Prote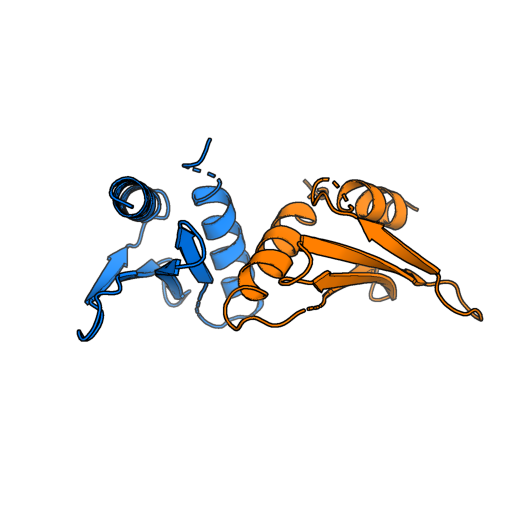in 2FFG (pdb70)

Radius of gyration: 17.25 Å; Cα contacts (8 Å, |Δi|>4): 243; chains: 2; bounding box: 38×33×49 Å

Foldseek 3Di:
DVLCLLVVVVVQLVVCVVVVHKWDFDDDPPHTQWMWMADVVAGKIKIWGDDPPDDTDIDIDNDSNVSVVVVVSNVVD/DVLVLLVVVVVQQVVCVVPVHKWDFDDDPPDTAWMWMAHNVVQKIWIWGDDPPDDTDIDIDNDSNVSVVVVVSHVD

Solvent-accessible surface area: 10012 Å² total

Secondary structure (DSSP, 8-state):
----HHHHHHHHHHHHHHHT---EEEEETTEEEEEEEEETTTTEEEEEEEETTEEEEEEEES----HHHHHHHHH--/----HHHHHHHHHHHHTTTT---EEEEETTEEEEEEEEETTTTEEEEEE--TTSPPEEEEES----HHHHHHHHH-

InterPro domains:
  IPR014904 YkuJ-like [PF08796] (7-78)
  IPR014904 YkuJ-like [PIRSF037356] (1-79)
  IPR038073 YkuJ-like superfamily [G3DSA:3.30.720.20] (1-79)
  IPR038073 YkuJ-like superfamily [SSF143567] (2-79)

Nearest PDB structures (foldseek):
  2ffg-assembly1_B  TM=9.932E-01  e=6.234E-12  Bacillus subtilis
  5u38-assembly1_A-2  TM=5.404E-01  e=9.370E-01  Platypodium elegans
  2x1c-assembly4_D  TM=4.971E-01  e=3.134E+00  Penicillium chrysogenum
  2x1e-assembly3_C  TM=4.780E-01  e=2.941E+00  Penicillium chrysogenum
  6nl2-assembly1_B  TM=3.095E-01  e=2.140E+00  Streptomyces coelicolor

CATH classification: 3.30.720.20

Structure (mmCIF, N/CA/C/O backbone):
data_2FFG
#
_entry.id   2FFG
#
_cell.length_a   85.915
_cell.length_b   85.915
_cell.length_c   51.377
_cell.angle_alpha   90.00
_cell.angle_beta   90.00
_cell.angle_gamma   90.00
#
_symmetry.space_group_name_H-M   'P 41 21 2'
#
loop_
_entity.id
_entity.type
_entity.pdbx_description
1 polymer ykuJ
2 water water
#
loop_
_atom_site.group_PDB
_atom_site.id
_atom_site.type_symbol
_atom_site.label_atom_id
_atom_site.label_alt_id
_atom_site.label_comp_id
_atom_site.label_asym_id
_atom_site.label_entity_id
_atom_site.label_seq_id
_atom_site.pdbx_PDB_ins_code
_atom_site.Cartn_x
_atom_site.Cartn_y
_atom_site.Cartn_z
_atom_site.occupancy
_atom_site.B_iso_or_equiv
_atom_site.auth_seq_id
_atom_site.auth_comp_id
_atom_site.auth_asym_id
_atom_site.auth_atom_id
_atom_site.pdbx_PDB_model_num
ATOM 1 N N . SER A 1 2 ? 23.685 57.351 14.368 1.00 47.52 2 SER A N 1
ATOM 2 C CA . SER A 1 2 ? 23.015 57.716 15.653 1.00 45.32 2 SER A CA 1
ATOM 3 C C . SER A 1 2 ? 24.027 58.322 16.616 1.00 44.31 2 SER A C 1
ATOM 4 O O . SER A 1 2 ? 25.238 58.177 16.436 1.00 43.33 2 SER A O 1
ATOM 7 N N . GLN A 1 3 ? 23.521 58.994 17.644 1.00 35.89 3 GLN A N 1
ATOM 8 C CA . GLN A 1 3 ? 24.372 59.634 18.630 1.00 33.70 3 GLN A CA 1
ATOM 9 C C . GLN A 1 3 ? 25.317 58.642 19.296 1.00 32.14 3 GLN A C 1
ATOM 10 O O . GLN A 1 3 ? 26.505 58.925 19.474 1.00 32.05 3 GLN A O 1
ATOM 16 N N . LEU A 1 4 ? 24.790 57.475 19.650 1.00 26.60 4 LEU A N 1
ATOM 17 C CA . LEU A 1 4 ? 25.590 56.443 20.300 1.00 25.92 4 LEU A CA 1
ATOM 18 C C . LEU A 1 4 ? 26.765 56.020 19.401 1.00 25.02 4 LEU A C 1
ATOM 19 O O . LEU A 1 4 ? 27.905 55.932 19.859 1.00 21.17 4 LEU A O 1
ATOM 32 N N . GLY A 1 6 ? 28.225 57.708 17.141 1.00 30.74 6 GLY A N 1
ATOM 33 C CA . GLY A 1 6 ? 29.184 58.796 17.1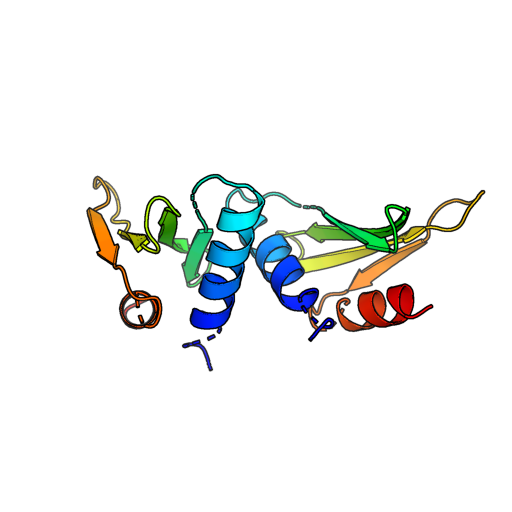54 1.00 30.13 6 GLY A CA 1
ATOM 34 C C . GLY A 1 6 ? 30.061 58.889 18.385 1.00 27.83 6 GLY A C 1
ATOM 35 O O . GLY A 1 6 ? 31.197 59.352 18.294 1.00 28.36 6 GLY A O 1
ATOM 36 N N . ILE A 1 7 ? 29.542 58.462 19.532 1.00 25.51 7 ILE A N 1
ATOM 37 C CA . ILE A 1 7 ? 30.302 58.500 20.785 1.00 23.32 7 ILE A CA 1
ATOM 38 C C . ILE A 1 7 ? 31.344 57.386 20.836 1.00 22.80 7 ILE A C 1
ATOM 39 O O . ILE A 1 7 ? 32.444 57.563 21.355 1.00 22.74 7 ILE A O 1
ATOM 44 N N . ILE A 1 8 ? 30.967 56.228 20.318 1.00 20.16 8 ILE A N 1
ATOM 45 C CA . ILE A 1 8 ? 31.846 55.077 20.305 1.00 22.50 8 ILE A CA 1
ATOM 46 C C . ILE A 1 8 ? 33.003 55.317 19.350 1.00 22.78 8 ILE A C 1
ATOM 47 O O . ILE A 1 8 ? 34.144 54.994 19.653 1.00 23.63 8 ILE A O 1
ATOM 52 N N . THR A 1 9 ? 32.700 55.888 18.193 1.00 27.81 9 THR A N 1
ATOM 53 C CA . THR A 1 9 ? 33.733 56.171 17.215 1.00 31.20 9 THR A CA 1
ATOM 54 C C . THR A 1 9 ? 34.776 57.077 17.859 1.00 30.10 9 THR A C 1
ATOM 55 O O . THR A 1 9 ? 35.975 56.781 17.847 1.00 31.04 9 THR A O 1
ATOM 59 N N . ARG A 1 10 ? 34.304 58.168 18.448 1.00 23.95 10 ARG A N 1
ATOM 60 C CA . ARG A 1 10 ? 35.189 59.122 19.090 1.00 22.96 10 ARG A CA 1
ATOM 61 C C . ARG A 1 10 ? 36.057 58.496 20.184 1.00 21.39 10 ARG A C 1
ATOM 62 O O . ARG A 1 10 ? 37.211 58.888 20.376 1.00 19.62 10 ARG A O 1
ATOM 70 N N . LEU A 1 11 ? 35.504 57.526 20.905 1.00 21.01 11 LEU A N 1
ATOM 71 C CA . LEU A 1 11 ? 36.254 56.877 21.964 1.00 22.93 11 LEU A CA 1
ATOM 72 C C . LEU A 1 11 ? 37.267 55.899 21.392 1.00 23.49 11 LEU A C 1
ATOM 73 O O . LEU A 1 11 ? 38.291 55.635 22.007 1.00 24.96 11 LEU A O 1
ATOM 78 N N . GLN A 1 12 ? 36.984 55.369 20.209 1.00 34.23 12 GLN A N 1
ATOM 79 C CA . GLN A 1 12 ? 37.898 54.431 19.576 1.00 37.53 1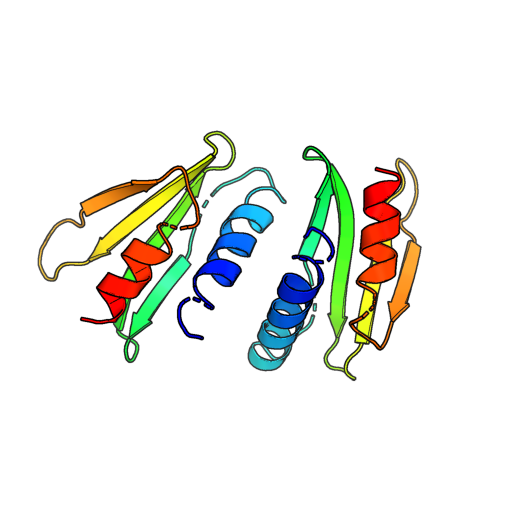2 GLN A CA 1
ATOM 80 C C . GLN A 1 12 ? 39.110 55.178 19.063 1.00 38.54 12 GLN A C 1
ATOM 81 O O . GLN A 1 12 ? 40.245 54.720 19.227 1.00 39.82 12 GLN A O 1
ATOM 87 N N . SER A 1 13 ? 38.873 56.335 18.447 1.00 35.38 13 SER A N 1
ATOM 88 C CA . SER A 1 13 ? 39.975 57.137 17.936 1.00 37.08 13 SER A CA 1
ATOM 89 C C . SER A 1 13 ? 40.723 57.770 19.102 1.00 36.43 13 SER A C 1
ATOM 90 O O . SER A 1 13 ? 41.905 58.084 18.988 1.00 37.77 13 SER A O 1
ATOM 93 N N . LEU A 1 14 ? 40.032 57.934 20.227 1.00 32.17 14 LEU A N 1
ATOM 94 C CA . LEU A 1 14 ? 40.633 58.514 21.424 1.00 33.85 14 LEU A CA 1
ATOM 95 C C . LEU A 1 14 ? 41.687 57.558 21.986 1.00 35.21 14 LEU A C 1
ATOM 96 O O . LEU A 1 14 ? 42.776 57.985 22.363 1.00 35.20 14 LEU A O 1
ATOM 101 N N . GLN A 1 15 ? 41.375 56.267 22.040 1.00 39.91 15 GLN A N 1
ATOM 102 C CA . GLN A 1 15 ? 42.343 55.303 22.557 1.00 43.40 15 GLN A CA 1
ATOM 103 C C . GLN A 1 15 ? 43.430 55.069 21.516 1.00 43.82 15 GLN A C 1
ATOM 104 O O . GLN A 1 15 ? 44.611 54.968 21.839 1.00 42.83 15 GLN A O 1
ATOM 110 N N . GLU A 1 16 ? 43.012 54.989 20.263 1.00 43.05 16 GLU A N 1
ATOM 111 C CA . GLU A 1 16 ? 43.929 54.783 19.160 1.00 44.78 16 GLU A CA 1
ATOM 112 C C . GLU A 1 16 ? 45.014 55.855 19.205 1.00 44.28 16 GLU A C 1
ATOM 113 O O . GLU A 1 16 ? 46.202 55.572 19.041 1.00 45.16 16 GLU A O 1
ATOM 119 N N . THR A 1 17 ? 44.602 57.091 19.448 1.00 43.18 17 THR A N 1
ATOM 120 C CA . THR A 1 17 ? 45.542 58.198 19.506 1.00 42.26 17 THR A CA 1
ATOM 121 C C . THR A 1 17 ? 46.401 58.156 20.764 1.00 41.50 17 THR A C 1
ATOM 122 O O . THR A 1 17 ? 47.546 58.605 20.759 1.00 42.66 17 THR A O 1
ATOM 126 N N . ALA A 1 18 ? 45.856 57.598 21.838 1.00 36.12 18 ALA A N 1
ATOM 127 C CA . ALA A 1 18 ? 46.588 57.504 23.090 1.00 34.88 18 ALA A CA 1
ATOM 128 C C . ALA A 1 18 ? 47.680 56.434 23.061 1.00 35.71 18 ALA A C 1
ATOM 129 O O . ALA A 1 18 ? 48.741 56.603 23.666 1.00 35.16 18 ALA A O 1
ATOM 131 N N . GLU A 1 19 ? 47.422 55.329 22.370 1.00 35.10 19 GLU A N 1
ATOM 132 C CA . GLU A 1 19 ? 48.399 54.252 22.294 1.00 37.85 19 GLU A CA 1
ATOM 133 C C . GLU A 1 19 ? 49.621 54.692 21.491 1.00 38.60 19 GLU A C 1
ATOM 134 O O . GLU A 1 19 ? 50.760 54.418 21.871 1.00 38.36 19 GLU A O 1
ATOM 140 N N . ALA A 1 20 ? 49.370 55.394 20.394 1.00 50.74 20 ALA A N 1
ATOM 141 C CA . ALA A 1 20 ? 50.433 55.891 19.526 1.00 53.10 20 ALA A CA 1
ATOM 142 C C . ALA A 1 20 ? 51.278 56.975 20.200 1.00 54.11 20 ALA A C 1
ATOM 143 O O . ALA A 1 20 ? 52.507 56.954 20.129 1.00 55.78 20 ALA A O 1
ATOM 145 N N . ALA A 1 21 ? 50.618 57.926 20.846 1.00 53.98 21 ALA A N 1
ATOM 146 C CA . ALA A 1 21 ? 51.318 59.006 21.524 1.00 54.82 21 ALA A CA 1
ATOM 147 C C . ALA A 1 21 ? 51.970 58.469 22.791 1.00 54.58 21 ALA A C 1
ATOM 148 O O . ALA A 1 21 ? 52.775 59.149 23.431 1.00 55.42 21 ALA A O 1
ATOM 150 N N . ASN A 1 22 ? 51.619 57.236 23.136 1.00 40.96 22 ASN A N 1
ATOM 151 C CA . ASN A 1 22 ? 52.132 56.592 24.332 1.00 40.64 22 ASN A CA 1
ATOM 152 C C . ASN A 1 22 ? 51.956 57.462 25.565 1.00 39.85 22 ASN A C 1
ATOM 153 O O . ASN A 1 22 ? 52.859 57.575 26.393 1.00 39.14 22 ASN A O 1
ATOM 158 N N . GLU A 1 23 ? 50.781 58.073 25.680 1.00 41.95 23 GLU A N 1
ATOM 159 C CA . GLU A 1 23 ? 50.458 58.919 26.823 1.00 41.64 23 GLU A CA 1
ATOM 160 C C . GLU A 1 23 ? 48.952 59.138 26.929 1.00 39.93 23 GLU A C 1
ATOM 161 O O . GLU A 1 23 ? 48.245 59.162 25.920 1.00 39.15 23 GLU A O 1
ATOM 167 N N . PRO A 1 24 ? 48.443 59.295 28.160 1.00 37.85 24 PRO A N 1
ATOM 168 C CA . PRO A 1 24 ? 47.015 59.513 28.399 1.00 36.98 24 PRO A CA 1
ATOM 169 C C . PRO A 1 24 ? 46.480 60.619 27.507 1.00 36.37 24 PRO A C 1
ATOM 170 O O . PRO A 1 24 ? 47.180 61.590 27.222 1.00 37.26 24 PRO A O 1
ATOM 182 N N . GLN A 1 26 ? 42.607 62.812 26.433 1.00 37.05 26 GLN A N 1
ATOM 183 C CA . GLN A 1 26 ? 41.246 63.078 26.868 1.00 34.76 26 GLN A CA 1
ATOM 184 C C . GLN A 1 26 ? 40.471 63.981 25.917 1.00 32.17 26 GLN A C 1
ATOM 185 O O . GLN A 1 26 ? 41.057 64.679 25.099 1.00 31.92 26 GLN A O 1
ATOM 191 N N . ARG A 1 27 ? 39.145 63.951 26.032 1.00 27.47 27 ARG A N 1
ATOM 192 C CA . ARG A 1 27 ? 38.279 64.808 25.232 1.00 25.36 27 ARG A CA 1
ATOM 193 C C . ARG A 1 27 ? 36.980 65.098 25.989 1.00 24.50 27 ARG A C 1
ATOM 194 O O . ARG A 1 27 ? 36.643 64.423 26.968 1.00 21.42 27 ARG A O 1
ATOM 202 N N . TYR A 1 28 ? 36.270 66.124 25.536 1.00 25.06 28 TYR A N 1
ATOM 203 C CA . TYR A 1 28 ? 35.027 66.539 26.160 1.00 24.85 28 TYR A CA 1
ATOM 204 C C . TYR A 1 28 ? 33.842 66.149 25.310 1.00 24.86 28 TYR A C 1
ATOM 205 O O . TYR A 1 28 ? 33.958 65.903 24.116 1.00 21.72 28 TYR A O 1
ATOM 214 N N . PHE A 1 29 ? 32.692 66.087 25.956 1.00 25.20 29 PHE A N 1
ATOM 215 C CA . PHE A 1 29 ? 31.450 65.814 25.274 1.00 25.54 29 PHE A CA 1
ATOM 216 C C . PHE A 1 29 ? 30.588 66.923 25.807 1.00 27.37 29 PHE A C 1
ATOM 217 O O . PHE A 1 29 ? 30.363 67.019 27.012 1.00 30.03 29 PHE A O 1
ATOM 225 N N . GLU A 1 30 ? 30.145 67.794 24.919 1.00 29.67 30 GLU A N 1
ATOM 226 C CA . GLU A 1 30 ? 29.308 68.890 25.334 1.00 33.49 30 GLU A CA 1
ATOM 227 C C . GLU A 1 30 ? 27.974 68.868 24.621 1.00 34.18 30 GLU A C 1
ATOM 228 O O . GLU A 1 30 ? 27.827 68.269 23.557 1.00 35.23 30 GLU A O 1
ATOM 234 N N . VAL A 1 31 ? 26.998 69.504 25.249 1.00 30.73 31 VAL A N 1
ATOM 235 C CA . VAL A 1 31 ? 25.654 69.610 24.716 1.00 33.26 31 VAL A CA 1
ATOM 236 C C . VAL A 1 31 ? 25.340 71.098 24.734 1.00 35.58 31 VAL A C 1
ATOM 237 O O . VAL A 1 31 ? 25.354 71.725 25.790 1.00 35.95 31 VAL A O 1
ATOM 241 N N . ASN A 1 32 ? 25.095 71.671 23.561 1.00 55.28 32 ASN A N 1
ATOM 242 C CA . ASN A 1 32 ? 24.763 73.092 23.465 1.00 57.88 32 ASN A CA 1
ATOM 243 C C . ASN A 1 32 ? 25.904 73.996 23.949 1.00 55.65 32 ASN A C 1
ATOM 244 O O . ASN A 1 32 ? 25.683 74.945 24.704 1.00 57.19 32 ASN A O 1
ATOM 249 N N . GLY A 1 33 ? 27.122 73.689 23.511 1.00 39.02 33 GLY A N 1
ATOM 250 C CA . GLY A 1 33 ? 28.282 74.478 23.887 1.00 35.09 33 GLY A CA 1
ATOM 251 C C . GLY A 1 33 ? 28.790 74.314 25.310 1.00 32.62 33 GLY A C 1
ATOM 252 O O . GLY A 1 33 ? 29.830 74.861 25.671 1.00 32.31 33 GLY A O 1
ATOM 253 N N . GLU A 1 34 ? 28.068 73.556 26.124 1.00 32.10 34 GLU A N 1
ATOM 254 C CA . GLU A 1 34 ? 28.466 73.352 27.513 1.00 30.02 34 GLU A CA 1
ATOM 255 C C . GLU A 1 34 ? 29.084 71.974 27.782 1.00 27.50 34 GLU A C 1
ATOM 256 O O . GLU A 1 34 ? 28.524 70.944 27.414 1.00 26.18 34 GLU A O 1
ATOM 262 N N . LYS A 1 35 ? 30.237 71.968 28.439 1.00 26.42 35 LYS A N 1
ATOM 263 C CA . LYS A 1 35 ? 30.920 70.725 28.770 1.00 25.95 35 LYS A CA 1
ATOM 264 C C . LYS A 1 35 ? 30.118 69.928 29.794 1.00 24.22 35 LYS A C 1
ATOM 265 O O . LYS A 1 35 ? 29.915 70.379 30.914 1.00 22.24 35 LYS A O 1
ATOM 271 N N . ILE A 1 36 ? 29.668 68.741 29.400 1.00 24.17 36 ILE A N 1
ATOM 272 C CA . ILE A 1 36 ? 28.910 67.880 30.290 1.00 22.84 36 ILE A CA 1
ATOM 273 C C . ILE A 1 36 ? 29.865 66.917 30.977 1.00 22.59 36 ILE A C 1
ATOM 274 O O . ILE A 1 36 ? 29.747 66.672 32.177 1.00 24.05 36 ILE A O 1
ATOM 279 N N . CYS A 1 37 ? 30.808 66.380 30.206 1.00 19.86 37 CYS A N 1
ATOM 280 C CA . CYS A 1 37 ? 31.796 65.445 30.731 1.00 19.95 37 CYS A CA 1
ATOM 281 C C . CYS A 1 37 ? 33.042 65.304 29.837 1.00 21.31 37 CYS A C 1
ATOM 282 O O . CYS A 1 37 ? 33.060 65.723 28.682 1.00 20.32 37 CYS A O 1
ATOM 285 N N . SER A 1 38 ? 34.099 64.731 30.397 1.00 25.33 38 SER A N 1
ATOM 286 C CA . SER A 1 38 ? 35.313 64.493 29.641 1.00 26.31 38 SER A CA 1
ATOM 287 C C . SER A 1 38 ? 35.755 63.059 29.925 1.00 27.63 38 SER A C 1
ATOM 288 O O . SER A 1 38 ? 35.487 62.510 30.998 1.00 26.76 38 SER A O 1
ATOM 291 N N . VAL A 1 39 ? 36.403 62.438 28.951 1.00 24.68 39 VAL A N 1
ATOM 292 C CA . VAL A 1 39 ? 36.871 61.081 29.139 1.00 25.76 39 VAL A CA 1
ATOM 293 C C . VAL A 1 39 ? 38.364 61.020 28.858 1.00 25.04 39 VAL A C 1
ATOM 294 O O . VAL A 1 39 ? 38.852 61.603 27.897 1.00 23.87 39 VAL A O 1
ATOM 298 N N . LYS A 1 40 ? 39.085 60.327 29.724 1.00 24.37 40 LYS A N 1
ATOM 299 C CA . LYS A 1 40 ? 40.520 60.177 29.569 1.00 25.27 40 LYS A CA 1
ATOM 300 C C . LYS A 1 40 ? 40.836 58.690 29.430 1.00 26.35 40 LYS A C 1
ATOM 301 O O . LYS A 1 40 ? 40.316 57.852 30.180 1.00 25.40 40 LYS A O 1
ATOM 307 N N . TYR A 1 41 ? 41.660 58.356 28.448 1.00 27.87 41 TYR A N 1
ATOM 308 C CA . TYR A 1 41 ? 42.035 56.970 28.229 1.00 30.54 41 TYR A CA 1
ATOM 309 C C . TYR A 1 41 ? 43.433 56.691 28.742 1.00 33.19 41 TYR A C 1
ATOM 310 O O . TYR A 1 41 ? 44.391 57.334 28.310 1.00 33.16 41 TYR A O 1
ATOM 319 N N . PHE A 1 42 ? 43.549 55.740 29.666 1.00 28.28 42 PHE A N 1
ATOM 320 C CA . PHE A 1 42 ? 44.851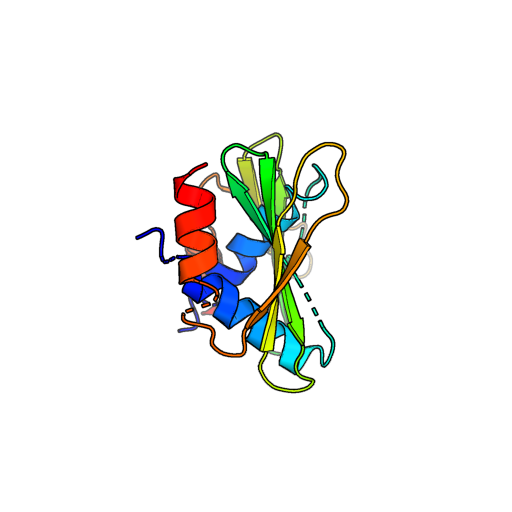 55.365 30.208 1.00 32.31 42 PHE A CA 1
ATOM 321 C C . PHE A 1 42 ? 45.255 54.021 29.622 1.00 34.34 42 PHE A C 1
ATOM 322 O O . PHE A 1 42 ? 44.594 53.019 29.869 1.00 34.31 42 PHE A O 1
ATOM 330 N N . GLU A 1 43 ? 46.330 53.994 28.838 1.00 78.80 43 GLU A N 1
ATOM 331 C CA . GLU A 1 43 ? 46.789 52.735 28.250 1.00 83.43 43 GLU A CA 1
ATOM 332 C C . GLU A 1 43 ? 47.618 51.971 29.269 1.00 85.33 43 GLU A C 1
ATOM 333 O O . GLU A 1 43 ? 48.448 51.134 28.916 1.00 86.63 43 GLU A O 1
ATOM 339 N N . LYS A 1 44 ? 47.377 52.288 30.539 1.00 82.76 44 LYS A N 1
ATOM 340 C CA . LYS A 1 44 ? 48.032 51.648 31.672 1.00 82.08 44 LYS A CA 1
ATOM 341 C C . LYS A 1 44 ? 47.101 50.487 31.990 1.00 81.44 44 LYS A C 1
ATOM 342 O O . LYS A 1 44 ? 46.988 50.011 33.122 1.00 81.25 44 LYS A O 1
ATOM 348 N N . ASN A 1 45 ? 46.438 50.069 30.924 1.00 58.92 45 ASN A N 1
ATOM 349 C CA . ASN A 1 45 ? 45.465 48.994 30.871 1.00 59.10 45 ASN A CA 1
ATOM 350 C C . ASN A 1 45 ? 44.757 49.451 29.605 1.00 57.74 45 ASN A C 1
ATOM 351 O O . ASN A 1 45 ? 45.388 50.024 28.715 1.00 57.49 45 ASN A O 1
ATOM 356 N N . GLN A 1 46 ? 43.457 49.229 29.527 1.00 63.16 46 GLN A N 1
ATOM 357 C CA . GLN A 1 46 ? 42.698 49.654 28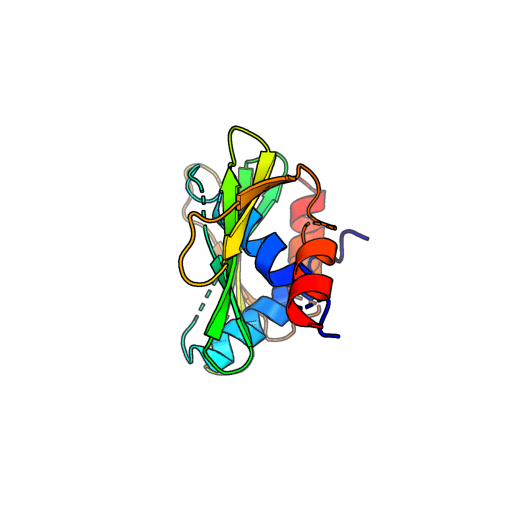.361 1.00 60.66 46 GLN A CA 1
ATOM 358 C C . GLN A 1 46 ? 41.456 50.313 28.942 1.00 57.87 46 GLN A C 1
ATOM 359 O O . GLN A 1 46 ? 40.344 50.098 28.460 1.00 59.46 46 GLN A O 1
ATOM 365 N N . THR A 1 47 ? 41.663 51.133 29.972 1.00 41.39 47 THR A N 1
ATOM 366 C CA . THR A 1 47 ? 40.565 51.790 30.672 1.00 36.92 47 THR A CA 1
ATOM 367 C C . THR A 1 47 ? 40.284 53.261 30.397 1.00 33.87 47 THR A C 1
ATOM 368 O O . THR A 1 47 ? 41.156 54.043 30.022 1.00 32.49 47 THR A O 1
ATOM 372 N N . PHE A 1 48 ? 39.033 53.626 30.619 1.00 37.11 48 PHE A N 1
ATOM 373 C CA . PHE A 1 48 ? 38.586 54.988 30.431 1.00 35.48 48 PHE A CA 1
ATOM 374 C C . PHE A 1 48 ? 38.208 55.557 31.783 1.00 34.19 48 PHE A C 1
ATOM 375 O O . PHE A 1 48 ? 37.684 54.848 32.644 1.00 34.14 48 PHE A O 1
ATOM 383 N N . GLU A 1 49 ? 38.505 56.832 31.979 1.00 27.24 49 GLU A N 1
ATOM 384 C CA . GLU A 1 49 ? 38.140 57.505 33.211 1.00 26.24 49 GLU A CA 1
ATOM 385 C C . GLU A 1 49 ? 37.170 58.618 32.825 1.00 24.69 49 GLU A C 1
ATOM 386 O O . GLU A 1 49 ? 37.523 59.546 32.100 1.00 23.92 49 GLU A O 1
ATOM 392 N N . LEU A 1 50 ? 35.936 58.500 33.287 1.00 27.28 50 LEU A N 1
ATOM 393 C CA . LEU A 1 50 ? 34.929 59.498 32.984 1.00 25.67 50 LEU A CA 1
ATOM 394 C C . LEU A 1 50 ? 34.785 60.508 34.124 1.00 23.61 50 LEU A C 1
ATOM 395 O O . LEU A 1 50 ? 34.611 60.139 35.283 1.00 21.80 50 LEU A O 1
ATOM 400 N N . THR A 1 51 ? 34.873 61.783 33.773 1.00 23.94 51 THR A N 1
ATOM 401 C CA . THR A 1 51 ? 34.735 62.873 34.725 1.00 21.52 51 THR A CA 1
ATOM 402 C C . THR A 1 51 ? 33.428 63.602 34.413 1.00 21.68 51 THR A C 1
ATOM 403 O O . THR A 1 51 ? 33.218 64.067 33.291 1.00 19.67 51 THR A O 1
ATOM 407 N N . VAL A 1 52 ? 32.547 63.671 35.411 1.00 21.36 52 VAL A N 1
ATOM 408 C CA . VAL A 1 52 ? 31.237 64.303 35.271 1.00 21.84 52 VAL A CA 1
ATOM 409 C C . VAL A 1 52 ? 31.213 65.645 35.999 1.00 22.83 52 VAL A C 1
ATOM 410 O O . VAL A 1 52 ? 31.366 65.707 37.221 1.00 22.12 52 VAL A O 1
ATOM 414 N N . PHE A 1 53 ? 30.991 66.719 35.256 1.00 22.85 53 PHE A N 1
ATOM 415 C CA . PHE A 1 53 ? 30.994 68.045 35.863 1.00 24.39 53 PHE A CA 1
ATOM 416 C C . PHE A 1 53 ? 29.703 68.426 36.584 1.00 24.98 53 PHE A C 1
ATOM 417 O O . PHE A 1 53 ? 28.610 67.960 36.250 1.00 23.57 53 PHE A O 1
ATOM 425 N N . GLN A 1 54 ? 29.859 69.256 37.603 1.00 29.29 54 GLN A N 1
ATOM 426 C CA . GLN A 1 54 ? 28.735 69.770 38.371 1.00 33.73 54 GLN A CA 1
ATOM 427 C C . GLN A 1 54 ? 29.142 71.174 38.817 1.00 32.48 54 GLN A C 1
ATOM 428 O O . GLN A 1 54 ? 30.188 71.346 39.440 1.00 33.58 54 GLN A O 1
ATOM 434 N N . LYS A 1 55 ? 28.328 72.169 38.482 1.00 23.46 55 LYS A N 1
ATOM 435 C CA . LYS A 1 55 ? 28.619 73.552 38.845 1.00 24.74 55 LYS A CA 1
ATOM 436 C C . LYS A 1 55 ? 28.936 73.806 40.325 1.00 24.90 55 LYS A C 1
ATOM 437 O O . LYS A 1 55 ? 28.247 73.317 41.226 1.00 27.26 55 LYS A O 1
ATOM 443 N N . GLY A 1 56 ? 29.989 74.581 40.560 1.00 27.61 56 GLY A N 1
ATOM 444 C CA . GLY A 1 56 ? 30.397 74.915 41.914 1.00 28.47 56 GLY A CA 1
ATOM 445 C C . GLY A 1 56 ? 30.863 73.723 42.723 1.00 29.47 56 GLY A C 1
ATOM 446 O O . GLY A 1 56 ? 31.158 73.841 43.917 1.00 29.93 56 GLY A O 1
ATOM 447 N N . GLU A 1 57 ? 30.954 72.573 42.067 1.00 28.95 57 GLU A N 1
ATOM 448 C CA . GLU A 1 57 ? 31.361 71.353 42.741 1.00 30.81 57 GLU A CA 1
ATOM 449 C C . GLU A 1 57 ? 32.575 70.688 42.097 1.00 30.50 57 GLU A C 1
ATOM 450 O O . GLU A 1 57 ? 32.814 70.826 40.901 1.00 32.64 57 GLU A O 1
ATOM 456 N N . LYS A 1 58 ? 33.345 69.976 42.904 1.00 24.16 58 LYS A N 1
ATOM 457 C CA . LYS A 1 58 ? 34.501 69.236 42.413 1.00 24.65 58 LYS A CA 1
ATOM 458 C C . LYS A 1 58 ? 33.898 68.106 41.559 1.00 21.47 58 LYS A C 1
ATOM 459 O O . LYS A 1 58 ? 32.941 67.454 41.969 1.00 18.71 58 LYS A O 1
ATOM 465 N N . PRO A 1 59 ? 34.444 67.860 40.360 1.00 27.42 59 PRO A N 1
ATOM 466 C CA . PRO A 1 59 ? 33.857 66.786 39.547 1.00 28.89 59 PRO A CA 1
ATOM 467 C C . PRO A 1 59 ? 34.117 65.363 40.040 1.00 27.24 59 PRO A C 1
ATOM 468 O O . PRO A 1 59 ? 35.121 65.089 40.695 1.00 27.60 59 PRO A O 1
ATOM 472 N N . ASN A 1 60 ? 33.201 64.460 39.719 1.00 23.05 60 ASN A N 1
ATOM 473 C CA . ASN A 1 60 ? 33.355 63.063 40.108 1.00 23.26 60 ASN A CA 1
ATOM 474 C C . ASN A 1 60 ? 33.871 62.231 38.947 1.00 22.42 60 ASN A C 1
ATOM 475 O O . ASN A 1 60 ? 33.507 62.465 37.797 1.00 22.38 60 ASN A O 1
ATOM 480 N N . THR A 1 61 ? 34.745 61.276 39.251 1.00 26.58 61 THR A N 1
ATOM 481 C CA . THR A 1 61 ? 35.316 60.414 38.224 1.00 25.75 61 THR A CA 1
ATOM 482 C C . THR A 1 61 ? 34.895 58.970 38.417 1.00 24.56 61 THR A C 1
ATOM 483 O O . THR A 1 61 ? 34.728 58.510 39.538 1.00 26.72 61 THR A O 1
ATOM 487 N N . TYR A 1 62 ? 34.731 58.265 37.308 1.00 22.47 62 TYR A N 1
ATOM 488 C CA . TYR A 1 62 ? 34.318 56.869 37.322 1.00 21.00 62 TYR A CA 1
ATOM 489 C C . TYR A 1 62 ? 35.157 56.063 36.341 1.00 20.89 62 TYR A C 1
ATOM 490 O O . TYR A 1 62 ? 35.251 56.408 35.159 1.00 21.91 62 TYR A O 1
ATOM 499 N N . PRO A 1 63 ? 35.796 54.984 36.821 1.00 21.50 63 PRO A N 1
ATOM 500 C CA . PRO A 1 63 ? 36.612 54.173 35.913 1.00 21.30 63 PRO A CA 1
ATOM 501 C C . PRO A 1 63 ? 35.769 53.165 35.122 1.00 20.83 63 PRO A C 1
ATOM 502 O O . PRO A 1 63 ? 34.745 52.693 35.596 1.00 22.51 63 PRO A O 1
ATOM 506 N N . PHE A 1 64 ? 36.192 52.883 33.896 1.00 21.24 64 PHE A N 1
ATOM 507 C CA . PHE A 1 64 ? 35.526 51.931 33.010 1.00 21.59 64 PHE A CA 1
ATOM 508 C C . PHE A 1 64 ? 36.633 51.237 32.223 1.00 23.89 64 PHE A C 1
ATOM 509 O O . PHE A 1 64 ? 37.581 51.881 31.776 1.00 23.78 64 PHE A O 1
ATOM 517 N N . ASP A 1 65 ? 36.517 49.927 32.055 1.00 28.94 65 ASP A N 1
ATOM 518 C CA . ASP A 1 65 ? 37.519 49.181 31.308 1.00 32.85 65 ASP A CA 1
ATOM 519 C C . ASP A 1 65 ? 36.919 48.720 29.995 1.00 33.72 65 ASP A C 1
ATOM 520 O O . ASP A 1 65 ? 37.582 48.064 29.199 1.00 37.74 65 ASP A O 1
ATOM 525 N N . ASN A 1 66 ? 35.665 49.087 29.761 1.00 29.10 66 ASN A N 1
ATOM 526 C CA . ASN A 1 66 ? 34.995 48.699 28.538 1.00 28.80 66 ASN A CA 1
ATOM 527 C C . ASN A 1 66 ? 34.393 49.893 27.795 1.00 29.26 66 ASN A C 1
ATOM 528 O O . ASN A 1 66 ? 33.536 50.603 28.316 1.00 28.69 66 ASN A O 1
ATOM 533 N N . ILE A 1 67 ? 34.845 50.086 26.562 1.00 29.54 67 ILE A N 1
ATOM 534 C CA . ILE A 1 67 ? 34.396 51.177 25.716 1.00 29.10 67 ILE A CA 1
ATOM 535 C C . ILE A 1 67 ? 32.873 51.261 25.513 1.00 29.68 67 ILE A C 1
ATOM 536 O O . ILE A 1 67 ? 32.309 52.355 25.449 1.00 28.36 67 ILE A O 1
ATOM 541 N N . ASP A 1 68 ? 32.205 50.119 25.414 1.00 33.53 68 ASP A N 1
ATOM 542 C CA . ASP A 1 68 ? 30.761 50.134 25.212 1.00 35.56 68 ASP A CA 1
ATOM 543 C C . ASP A 1 68 ? 30.042 50.641 26.447 1.00 35.10 68 ASP A C 1
ATOM 544 O O . ASP A 1 68 ? 29.040 51.348 26.345 1.00 34.52 68 ASP A O 1
ATOM 557 N N . VAL A 1 70 ? 31.323 52.723 28.844 1.00 23.20 70 VAL A N 1
ATOM 558 C CA . VAL A 1 70 ? 31.572 54.119 29.137 1.00 20.57 70 VAL A CA 1
ATOM 559 C C . VAL A 1 70 ? 30.748 54.943 28.144 1.00 20.27 70 VAL A C 1
ATOM 560 O O . VAL A 1 70 ? 30.210 55.988 28.483 1.00 22.36 70 VAL A O 1
ATOM 564 N N . SER A 1 71 ? 30.621 54.438 26.920 1.00 20.83 71 SER A N 1
ATOM 565 C CA . SER A 1 71 ? 29.841 55.105 25.889 1.00 19.43 71 SER A CA 1
ATOM 566 C C . SER A 1 71 ? 28.379 55.242 26.301 1.00 20.39 71 SER A C 1
ATOM 567 O O . SER A 1 71 ? 27.747 56.271 26.072 1.00 20.24 71 SER A O 1
ATOM 570 N N . ILE A 1 72 ? 27.847 54.186 26.904 1.00 26.62 72 ILE A N 1
ATOM 571 C CA . ILE A 1 72 ? 26.463 54.154 27.348 1.00 26.23 72 ILE A CA 1
ATOM 572 C C . ILE A 1 72 ? 26.225 55.198 28.428 1.00 26.32 72 ILE A C 1
ATOM 573 O O . ILE A 1 72 ? 25.239 55.939 28.405 1.00 27.32 72 ILE A O 1
ATOM 578 N N . GLU A 1 73 ? 27.146 55.238 29.377 1.00 23.40 73 GLU A N 1
ATOM 579 C CA . GLU A 1 73 ? 27.082 56.173 30.483 1.00 21.79 73 GLU A CA 1
ATOM 580 C C . GLU A 1 73 ? 27.108 57.596 29.933 1.00 20.91 73 GLU A C 1
ATOM 581 O O . GLU A 1 73 ? 26.327 58.455 30.357 1.00 21.65 73 GLU A O 1
ATOM 587 N N . ILE A 1 74 ? 28.006 57.848 28.985 1.00 21.20 74 ILE A N 1
ATOM 588 C CA . ILE A 1 74 ? 28.098 59.177 28.399 1.00 20.86 74 ILE A CA 1
ATOM 589 C C . ILE A 1 74 ? 26.779 59.529 27.721 1.00 20.28 74 ILE A C 1
ATOM 590 O O . ILE A 1 74 ? 26.241 60.620 27.909 1.00 22.97 74 ILE A O 1
ATOM 595 N N . PHE A 1 75 ? 26.258 58.591 26.942 1.00 19.34 75 PHE A N 1
ATOM 596 C CA . PHE A 1 75 ? 25.002 58.790 26.233 1.00 20.62 75 PHE A CA 1
ATOM 597 C C . PHE A 1 75 ? 23.870 59.187 27.184 1.00 23.24 75 PHE A C 1
ATOM 598 O O . PHE A 1 75 ? 23.231 60.225 27.012 1.00 24.22 75 PHE A O 1
ATOM 606 N N . GLU A 1 76 ? 23.630 58.361 28.197 1.00 27.51 76 GLU A N 1
ATOM 607 C CA . GLU A 1 76 ? 22.562 58.644 29.143 1.00 29.41 76 GLU A CA 1
ATOM 608 C C . GLU A 1 76 ? 22.770 59.989 29.838 1.00 29.30 76 GLU A C 1
ATOM 609 O O . GLU A 1 76 ? 21.819 60.700 30.157 1.00 29.26 76 GLU A O 1
ATOM 615 N N . LEU A 1 77 ? 24.028 60.332 30.051 1.00 23.59 77 LEU A N 1
ATOM 616 C CA . LEU A 1 77 ? 24.388 61.580 30.707 1.00 26.81 77 LEU A CA 1
ATOM 617 C C . LEU A 1 77 ? 24.051 62.769 29.804 1.00 27.15 77 LEU A C 1
ATOM 618 O O . LEU A 1 77 ? 23.558 63.800 30.260 1.00 27.62 77 LEU A O 1
ATOM 623 N N . LEU A 1 78 ? 24.314 62.616 28.515 1.00 33.65 78 LEU A N 1
ATOM 624 C CA . LEU A 1 78 ? 24.024 63.675 27.565 1.00 35.49 78 LEU A CA 1
ATOM 625 C C . LEU A 1 78 ? 22.529 63.739 27.305 1.00 37.85 78 LEU A C 1
ATOM 626 O O . LEU A 1 78 ? 22.010 64.792 26.957 1.00 38.13 78 LEU A O 1
ATOM 631 N N . GLN A 1 79 ? 21.839 62.611 27.475 1.00 34.70 79 GLN A N 1
ATOM 632 C CA . GLN A 1 79 ? 20.402 62.570 27.237 1.00 38.01 79 GLN A CA 1
ATOM 633 C C . GLN A 1 79 ? 19.682 63.408 28.259 1.00 41.84 79 GLN A C 1
ATOM 634 O O . GLN A 1 79 ? 18.756 64.144 27.915 1.00 42.46 79 GLN A O 1
ATOM 640 N N . LEU A 1 80 ? 20.097 63.300 29.518 1.00 47.14 80 LEU A N 1
ATOM 641 C CA . LEU A 1 80 ? 19.461 64.100 30.546 1.00 51.60 80 LEU A CA 1
ATOM 642 C C . LEU A 1 80 ? 19.822 65.557 30.279 1.00 53.59 80 LEU A C 1
ATOM 643 O O . LEU A 1 80 ? 19.264 66.474 30.883 1.00 54.34 80 LEU A O 1
ATOM 648 N N . GLU A 1 81 ? 20.749 65.750 29.342 1.00 70.08 81 GLU A N 1
ATOM 649 C CA . GLU A 1 81 ? 21.192 67.076 28.924 1.00 71.97 81 GLU A CA 1
ATOM 650 C C . GLU A 1 81 ? 22.003 67.818 29.986 1.00 73.22 81 GLU A C 1
ATOM 651 O O . GLU A 1 81 ? 23.107 68.290 29.643 1.00 73.23 81 GLU A O 1
ATOM 657 N N . SER B 1 2 ? 38.558 52.657 7.359 1.00 47.72 2 SER B N 1
ATOM 658 C CA . SER B 1 2 ? 38.897 53.185 6.006 1.00 44.68 2 SER B CA 1
ATOM 659 C C . SER B 1 2 ? 39.694 54.466 6.147 1.00 43.58 2 SER B C 1
ATOM 660 O O . SER B 1 2 ? 39.726 55.085 7.211 1.00 43.27 2 SER B O 1
ATOM 663 N N . GLN B 1 3 ? 40.329 54.873 5.061 1.00 38.72 3 GLN B N 1
ATOM 664 C CA . GLN B 1 3 ? 41.123 56.084 5.089 1.00 38.48 3 GLN B CA 1
ATOM 665 C C . GLN B 1 3 ? 40.230 57.317 5.289 1.00 36.88 3 GLN B C 1
ATOM 666 O O . GLN B 1 3 ? 40.573 58.238 6.026 1.00 36.52 3 GLN B O 1
ATOM 672 N N . LEU B 1 4 ? 39.076 57.328 4.634 1.00 34.59 4 LEU B N 1
ATOM 673 C CA . LEU B 1 4 ? 38.169 58.457 4.742 1.00 32.26 4 LEU B CA 1
ATOM 674 C C . LEU B 1 4 ? 37.691 58.654 6.178 1.00 31.45 4 LEU B C 1
ATOM 675 O O . LEU B 1 4 ? 37.675 59.773 6.683 1.00 31.78 4 LEU B O 1
ATOM 688 N N . GLY B 1 6 ? 39.145 57.973 8.913 1.00 25.19 6 GLY B N 1
ATOM 689 C CA . GLY B 1 6 ? 40.220 58.566 9.692 1.00 22.62 6 GLY B CA 1
ATOM 690 C C . GLY B 1 6 ? 40.309 60.070 9.526 1.00 23.67 6 GLY B C 1
ATOM 691 O O . GLY B 1 6 ? 40.588 60.804 10.483 1.00 22.62 6 GLY B O 1
ATOM 692 N N . ILE B 1 7 ? 40.059 60.533 8.307 1.00 23.57 7 ILE B N 1
ATOM 693 C CA . ILE B 1 7 ? 40.116 61.947 8.023 1.00 23.92 7 ILE B CA 1
ATOM 694 C C . ILE B 1 7 ? 38.969 62.643 8.726 1.00 24.99 7 ILE B C 1
ATOM 695 O O . ILE B 1 7 ? 39.141 63.719 9.305 1.00 23.79 7 ILE B O 1
ATOM 700 N N . ILE B 1 8 ? 37.800 62.018 8.683 1.00 25.11 8 ILE B N 1
ATOM 701 C CA . ILE B 1 8 ? 36.622 62.569 9.340 1.00 25.05 8 ILE B CA 1
ATOM 702 C C . ILE B 1 8 ? 36.794 62.715 10.850 1.00 23.58 8 ILE B C 1
ATOM 703 O O . ILE B 1 8 ? 36.484 63.762 11.406 1.00 23.10 8 ILE B O 1
ATOM 708 N N . THR B 1 9 ? 37.266 61.661 11.514 1.00 22.13 9 THR B N 1
ATOM 709 C CA . THR B 1 9 ? 37.436 61.711 12.960 1.00 23.15 9 THR B CA 1
ATOM 710 C C . THR B 1 9 ? 38.512 62.699 13.395 1.00 23.61 9 THR B C 1
ATOM 711 O O . THR B 1 9 ? 38.390 63.340 14.444 1.00 23.33 9 THR B O 1
ATOM 715 N N . ARG B 1 10 ? 39.563 62.837 12.598 1.00 27.17 10 ARG B N 1
ATOM 716 C CA . ARG B 1 10 ? 40.593 63.795 12.946 1.00 29.22 10 ARG B CA 1
ATOM 717 C C . ARG B 1 10 ? 39.951 65.180 12.920 1.00 29.95 10 ARG B C 1
ATOM 718 O O . ARG B 1 10 ? 40.141 65.973 13.837 1.00 31.93 10 ARG B O 1
ATOM 726 N N . LEU B 1 11 ? 39.162 65.455 11.886 1.00 24.47 11 LEU B N 1
ATOM 727 C CA . LEU B 1 11 ? 38.504 66.751 11.754 1.00 24.70 11 LEU B CA 1
ATOM 728 C C . LEU B 1 11 ? 37.440 66.967 12.814 1.00 24.95 11 LEU B C 1
ATOM 729 O O . LEU B 1 11 ? 37.232 68.090 13.278 1.00 23.99 11 LEU B O 1
ATOM 734 N N . GLN B 1 12 ? 36.751 65.894 13.182 1.00 27.02 12 GLN B N 1
ATOM 735 C CA . GLN B 1 12 ? 35.726 65.984 14.208 1.00 28.26 12 GLN B CA 1
ATOM 736 C C . GLN B 1 12 ? 36.370 66.517 15.476 1.00 28.81 12 GLN B C 1
ATOM 737 O O . GLN B 1 12 ? 35.836 67.415 16.121 1.00 28.42 12 GLN B O 1
ATOM 743 N N . SER B 1 13 ? 37.524 65.963 15.830 1.00 31.94 13 SER B N 1
ATOM 744 C CA . SER B 1 13 ? 38.203 66.403 17.037 1.00 34.97 13 SER B CA 1
ATOM 745 C C . SER B 1 13 ? 38.823 67.786 16.834 1.00 35.47 13 SER B C 1
ATOM 746 O O . SER B 1 13 ? 38.938 68.569 17.773 1.00 36.33 13 SER B O 1
ATOM 749 N N . LEU B 1 14 ? 39.220 68.084 15.602 1.00 34.16 14 LEU B N 1
ATOM 750 C CA . LEU B 1 14 ? 39.803 69.381 15.288 1.00 34.31 14 LEU B CA 1
ATOM 751 C C . LEU B 1 14 ? 38.748 70.398 15.682 1.00 34.75 14 LEU B C 1
ATOM 752 O O . LEU B 1 14 ? 38.998 71.326 16.453 1.00 35.01 14 LEU B O 1
ATOM 757 N N . GLN B 1 15 ? 37.550 70.184 15.162 1.00 29.07 15 GLN B N 1
ATOM 758 C CA . GLN B 1 15 ? 36.417 71.044 15.428 1.00 30.22 15 GLN B CA 1
ATOM 759 C C . GLN B 1 15 ? 36.055 71.079 16.910 1.00 32.28 15 GLN B C 1
ATOM 760 O O . GLN B 1 15 ? 35.852 72.148 17.477 1.00 32.50 15 GLN B O 1
ATOM 766 N N . GLU B 1 16 ? 35.974 69.904 17.530 1.00 44.31 16 GLU B N 1
ATOM 767 C CA . GLU B 1 16 ? 35.613 69.798 18.941 1.00 47.20 16 GLU B CA 1
ATOM 768 C C . GLU B 1 16 ? 36.624 70.374 19.924 1.00 49.96 16 GLU B C 1
ATOM 769 O O . GLU B 1 16 ? 36.236 71.020 20.902 1.00 51.21 16 GLU B O 1
ATOM 775 N N . THR B 1 17 ? 37.913 70.152 19.691 1.00 48.53 17 THR B N 1
ATOM 776 C CA . THR B 1 17 ? 38.897 70.706 20.609 1.00 51.41 17 THR B CA 1
ATOM 777 C C . THR B 1 17 ? 38.916 72.211 20.418 1.00 53.09 17 THR B C 1
ATOM 778 O O . THR B 1 17 ? 39.365 72.945 21.294 1.00 55.20 17 THR B O 1
ATOM 782 N N . ALA B 1 18 ? 38.428 72.664 19.265 1.00 48.71 18 ALA B N 1
ATOM 783 C CA . ALA B 1 18 ? 38.367 74.092 18.969 1.00 50.15 18 ALA B CA 1
A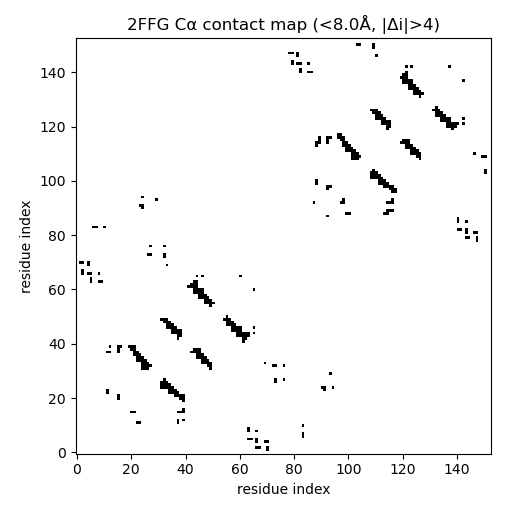TOM 784 C C . ALA B 1 18 ? 37.415 74.725 19.982 1.00 51.50 18 ALA B C 1
ATOM 785 O O . ALA B 1 18 ? 37.687 75.800 20.525 1.00 49.39 18 ALA B O 1
ATOM 787 N N . GLU B 1 19 ? 36.293 74.050 20.224 1.00 64.75 19 GLU B N 1
ATOM 788 C CA . GLU B 1 19 ? 35.320 74.515 21.205 1.00 66.65 19 GLU B CA 1
ATOM 789 C C . GLU B 1 19 ? 35.590 73.740 22.491 1.00 66.84 19 GLU B C 1
ATOM 790 O O . GLU B 1 19 ? 34.827 72.867 22.897 1.00 66.65 19 GLU B O 1
ATOM 796 N N . ALA B 1 20 ? 36.722 74.070 23.100 1.00 94.21 20 ALA B N 1
ATOM 797 C CA . ALA B 1 20 ? 37.185 73.473 24.341 1.00 94.28 20 ALA B CA 1
ATOM 798 C C . ALA B 1 20 ? 37.977 74.585 25.004 1.00 94.59 20 ALA B C 1
ATOM 799 O O . ALA B 1 20 ? 38.368 74.491 26.170 1.00 94.59 20 ALA B O 1
ATOM 801 N N . ALA B 1 21 ? 38.209 75.641 24.231 1.00 101.70 21 ALA B N 1
ATOM 802 C CA . ALA B 1 21 ? 38.943 76.809 24.698 1.00 101.70 21 ALA B CA 1
ATOM 803 C C . ALA B 1 21 ? 38.479 78.052 23.934 1.00 101.70 21 ALA B C 1
ATOM 804 O O . ALA B 1 21 ? 39.077 79.124 24.050 1.00 101.70 21 ALA B O 1
ATOM 806 N N . ASN B 1 22 ? 37.406 77.904 23.159 1.00 63.17 22 ASN B N 1
ATOM 807 C CA . ASN B 1 22 ? 36.864 79.008 22.367 1.00 62.69 22 ASN B CA 1
ATOM 808 C C . ASN B 1 22 ? 37.957 79.673 21.531 1.00 63.15 22 ASN B C 1
ATOM 809 O O . ASN B 1 22 ? 38.201 80.879 21.638 1.00 62.93 22 ASN B O 1
ATOM 814 N N . GLU B 1 23 ? 38.613 78.875 20.697 1.00 80.23 23 GLU B N 1
ATOM 815 C CA . GLU B 1 23 ? 39.679 79.368 19.835 1.00 80.23 23 GLU B CA 1
ATOM 816 C C . GLU B 1 23 ? 39.904 78.390 18.688 1.00 80.23 23 GLU B C 1
ATOM 817 O O . GLU B 1 23 ? 39.704 77.185 18.843 1.00 80.23 23 GLU B O 1
ATOM 823 N N . PRO B 1 24 ? 40.317 78.898 17.515 1.00 86.60 24 PRO B N 1
ATOM 824 C CA . PRO B 1 24 ? 40.570 78.054 16.341 1.00 86.60 24 PRO B CA 1
ATOM 825 C C . PRO B 1 24 ? 41.579 76.926 16.598 1.00 86.23 24 PRO B C 1
ATOM 826 O O . PRO B 1 24 ? 42.225 76.896 17.645 1.00 86.60 24 PRO B O 1
ATOM 838 N N . GLN B 1 26 ? 44.227 73.792 14.195 1.00 55.93 26 GLN B N 1
ATOM 839 C CA . GLN B 1 26 ? 44.733 73.426 12.859 1.00 54.78 26 GLN B CA 1
ATOM 840 C C . GLN B 1 26 ? 45.343 72.012 12.761 1.00 53.15 26 GLN B C 1
ATOM 841 O O . GLN B 1 26 ? 45.641 71.390 13.781 1.00 53.53 26 GLN B O 1
ATOM 847 N N . ARG B 1 27 ? 45.521 71.507 11.536 1.00 48.71 27 ARG B N 1
ATOM 848 C CA . ARG B 1 27 ? 46.083 70.163 11.329 1.00 45.62 27 ARG B CA 1
ATOM 849 C C . ARG B 1 27 ? 46.591 69.896 9.901 1.00 41.97 27 ARG B C 1
ATOM 850 O O . ARG B 1 27 ? 45.989 70.336 8.920 1.00 41.14 27 ARG B O 1
ATOM 858 N N . TYR B 1 28 ? 47.688 69.149 9.799 1.00 35.06 28 TYR B N 1
ATOM 859 C CA . TYR B 1 28 ? 48.290 68.793 8.512 1.00 33.21 28 TYR B CA 1
ATOM 860 C C . TYR B 1 28 ? 47.938 67.361 8.096 1.00 31.81 28 TYR B C 1
ATOM 861 O O . TYR B 1 28 ? 47.704 66.498 8.944 1.00 31.86 28 TYR B O 1
ATOM 870 N N . PHE B 1 29 ? 47.913 67.109 6.790 1.00 30.09 29 PHE B N 1
ATOM 871 C CA . PHE B 1 29 ? 47.641 65.773 6.265 1.00 28.86 29 PHE B CA 1
ATOM 872 C C . PHE B 1 29 ? 48.769 65.422 5.297 1.00 30.41 29 PHE B C 1
ATOM 873 O O . PHE B 1 29 ? 49.053 66.172 4.370 1.00 31.61 29 PHE B O 1
ATOM 881 N N . GLU B 1 30 ? 49.412 64.277 5.497 1.00 33.81 30 GLU B N 1
ATOM 882 C CA . GLU B 1 30 ? 50.539 63.926 4.643 1.00 35.06 30 GLU B CA 1
ATOM 883 C C . GLU B 1 30 ? 50.556 62.564 3.964 1.00 37.19 30 GLU B C 1
ATOM 884 O O . GLU B 1 30 ? 49.762 61.674 4.260 1.00 37.02 30 GLU B O 1
ATOM 890 N N . VAL B 1 31 ? 51.501 62.430 3.041 1.00 44.28 31 VAL B N 1
ATOM 891 C CA . VAL B 1 31 ? 51.721 61.202 2.302 1.00 47.61 31 VAL B CA 1
ATOM 892 C C . VAL B 1 31 ? 53.235 61.028 2.200 1.00 49.90 31 VAL B C 1
ATOM 893 O O . VAL B 1 31 ? 53.913 61.762 1.473 1.00 50.78 31 VAL B O 1
ATOM 897 N N . ASN B 1 32 ? 53.752 60.055 2.947 1.00 55.47 32 ASN B N 1
ATOM 898 C CA . ASN B 1 32 ? 55.180 59.766 2.994 1.00 55.54 32 ASN B CA 1
ATOM 899 C C . ASN B 1 32 ? 55.956 60.958 3.555 1.00 54.91 32 ASN B C 1
ATOM 900 O O . ASN B 1 32 ? 56.918 61.426 2.946 1.00 54.50 32 ASN B O 1
ATOM 905 N N . GLY B 1 33 ? 55.519 61.447 4.715 1.00 48.45 33 GLY B N 1
ATOM 906 C CA . GLY B 1 33 ? 56.182 62.570 5.364 1.00 46.79 33 GLY B CA 1
ATOM 907 C C . GLY B 1 33 ? 56.027 63.925 4.694 1.00 45.94 33 GLY B C 1
ATOM 908 O O . GLY B 1 33 ? 56.461 64.940 5.238 1.00 46.29 33 GLY B O 1
ATOM 909 N N . GLU B 1 34 ? 55.409 63.951 3.520 1.00 39.00 34 GLU B N 1
ATOM 910 C CA . GLU B 1 34 ? 55.213 65.196 2.795 1.00 38.01 34 GLU B CA 1
ATOM 911 C C . GLU B 1 34 ? 53.831 65.801 3.023 1.00 36.23 34 GLU B C 1
ATOM 912 O O . GLU B 1 34 ? 52.814 65.140 2.820 1.00 35.41 34 GLU B O 1
ATOM 918 N N . LYS B 1 35 ? 53.808 67.064 3.445 1.00 40.13 35 LYS B N 1
ATOM 919 C CA . LYS B 1 35 ? 52.563 67.783 3.684 1.00 38.64 35 LYS B CA 1
ATOM 920 C C . LYS B 1 35 ? 51.822 68.018 2.364 1.00 36.51 35 LYS B C 1
ATOM 921 O O . LYS B 1 35 ? 52.372 68.588 1.428 1.00 35.42 35 LYS B O 1
ATOM 927 N N . ILE B 1 36 ? 50.575 67.575 2.287 1.00 35.58 36 ILE B N 1
ATOM 928 C CA . ILE B 1 36 ? 49.794 67.761 1.074 1.00 32.81 36 ILE B CA 1
ATOM 929 C C . ILE B 1 36 ? 48.864 68.956 1.249 1.00 31.31 36 ILE B C 1
ATOM 930 O O . ILE B 1 36 ? 48.705 69.774 0.346 1.00 33.47 36 ILE B O 1
ATOM 935 N N . CYS B 1 37 ? 48.259 69.063 2.419 1.00 28.76 37 CYS B N 1
ATOM 936 C CA . CYS B 1 37 ? 47.364 70.172 2.697 1.00 29.07 37 CYS B CA 1
ATOM 937 C C . CYS B 1 37 ? 47.272 70.387 4.201 1.00 27.61 37 CYS B C 1
ATOM 938 O O . CYS B 1 37 ? 47.758 69.579 4.991 1.00 28.26 37 CYS B O 1
ATOM 941 N N . SER B 1 38 ? 46.635 71.484 4.581 1.00 20.10 38 SER B N 1
ATOM 942 C CA . SER B 1 38 ? 46.471 71.853 5.973 1.00 19.59 38 SER B CA 1
ATOM 943 C C . SER B 1 38 ? 45.038 72.326 6.227 1.00 19.44 38 SER B C 1
ATOM 944 O O . SER B 1 38 ? 44.398 72.890 5.344 1.00 18.70 38 SER B O 1
ATOM 947 N N . VAL B 1 39 ? 44.534 72.097 7.435 1.00 25.89 39 VAL B N 1
ATOM 948 C CA . VAL B 1 39 ? 43.169 72.506 7.763 1.00 27.63 39 VAL B CA 1
ATOM 949 C C . VAL B 1 39 ? 43.122 73.258 9.077 1.00 27.48 39 VAL B C 1
ATOM 950 O O . VAL B 1 39 ? 43.845 72.930 10.007 1.00 27.99 39 VAL B O 1
ATOM 954 N N . LYS B 1 40 ? 42.258 74.261 9.138 1.00 24.11 40 LYS B N 1
ATOM 955 C CA . LYS B 1 40 ? 42.072 75.066 10.334 1.00 27.60 40 LYS B CA 1
ATOM 956 C C . LYS B 1 40 ? 40.562 75.230 10.521 1.00 29.55 40 LYS B C 1
ATOM 957 O O . LYS B 1 40 ? 39.825 75.327 9.538 1.00 30.04 40 LYS B O 1
ATOM 963 N N . TYR B 1 41 ? 40.099 75.235 11.769 1.00 28.85 41 TYR B N 1
ATOM 964 C CA . TYR B 1 41 ? 38.679 75.392 12.039 1.00 30.80 41 TYR B CA 1
ATOM 965 C C . TYR B 1 41 ? 38.402 76.657 12.827 1.00 33.03 41 TYR B C 1
ATOM 966 O O . TYR B 1 41 ? 39.152 77.006 13.736 1.00 33.45 41 TYR B O 1
ATOM 975 N N . PHE B 1 42 ? 37.320 77.340 12.473 1.00 33.69 42 PHE B N 1
ATOM 976 C CA . PHE B 1 42 ? 36.942 78.574 13.149 1.00 37.56 42 PHE B CA 1
ATOM 977 C C . PHE B 1 42 ? 35.650 78.370 13.909 1.00 39.77 42 PHE B C 1
ATOM 978 O O . PHE B 1 42 ? 34.583 78.241 13.315 1.00 39.76 42 PHE B O 1
ATOM 986 N N . GLU B 1 43 ? 35.768 78.334 15.233 1.00 50.21 43 GLU B N 1
ATOM 987 C CA . GLU B 1 43 ? 34.638 78.130 16.128 1.00 53.44 43 GLU B CA 1
ATOM 988 C C . GLU B 1 43 ? 33.585 79.219 15.955 1.00 54.59 43 GLU B C 1
ATOM 989 O O . GLU B 1 43 ? 32.436 78.938 15.619 1.00 54.51 43 GLU B O 1
ATOM 995 N N . LYS B 1 44 ? 33.990 80.460 16.201 1.00 76.88 44 LYS B N 1
ATOM 996 C CA . LYS B 1 44 ? 33.105 81.613 16.077 1.00 78.81 44 LYS B CA 1
ATOM 997 C C . LYS B 1 44 ? 32.987 81.885 14.587 1.00 78.82 44 LYS B C 1
ATOM 998 O O . LYS B 1 44 ? 33.357 82.960 14.114 1.00 80.05 44 LYS B O 1
ATOM 1004 N N . ASN B 1 45 ? 32.476 80.902 13.854 1.00 53.49 45 ASN B N 1
ATOM 1005 C CA . ASN B 1 45 ? 32.345 81.014 12.407 1.00 52.76 45 ASN B CA 1
ATOM 1006 C C . ASN B 1 45 ? 31.672 79.746 11.891 1.00 51.65 45 ASN B C 1
ATOM 1007 O O . ASN B 1 45 ? 30.812 79.800 11.011 1.00 51.54 45 ASN B O 1
ATOM 1012 N N . GLN B 1 46 ? 32.080 78.612 12.457 1.00 54.59 46 GLN B N 1
ATOM 1013 C CA . GLN B 1 46 ? 31.556 77.296 12.095 1.00 53.19 46 GLN B CA 1
ATOM 1014 C C . GLN B 1 46 ? 32.073 76.852 10.735 1.00 50.81 46 GLN B C 1
ATOM 1015 O O . GLN B 1 46 ? 31.361 76.193 9.972 1.00 50.99 46 GLN B O 1
ATOM 1021 N N . THR B 1 47 ? 33.32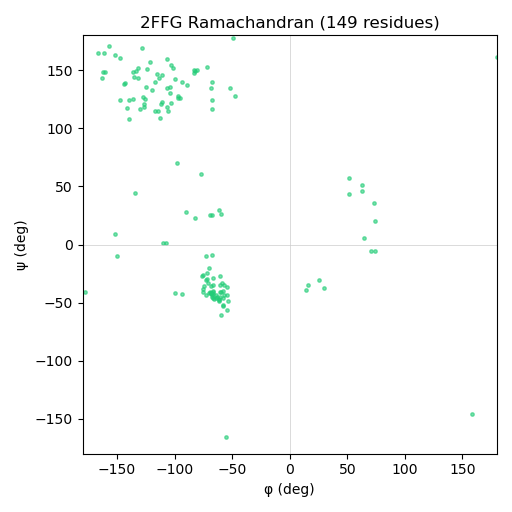1 77.194 10.438 1.00 42.57 47 THR B N 1
ATOM 1022 C CA . THR B 1 47 ? 33.897 76.834 9.151 1.00 39.14 47 THR B CA 1
ATOM 1023 C C . THR B 1 47 ? 35.277 76.192 9.187 1.00 35.96 47 THR B C 1
ATOM 1024 O O . THR B 1 47 ? 36.069 76.425 10.091 1.00 35.03 47 THR B O 1
ATOM 1028 N N . PHE B 1 48 ? 35.543 75.369 8.182 1.00 35.97 48 PHE B N 1
ATOM 1029 C CA . PHE B 1 48 ? 36.830 74.699 8.037 1.00 33.93 48 PHE B CA 1
ATOM 1030 C C . PHE B 1 48 ? 37.560 75.396 6.896 1.00 32.76 48 PHE B C 1
ATOM 1031 O O . PHE B 1 48 ? 36.962 75.662 5.855 1.00 31.70 48 PHE B O 1
ATOM 1039 N N . GLU B 1 49 ? 38.836 75.708 7.087 1.00 34.81 49 GLU B N 1
ATOM 1040 C CA . GLU B 1 49 ? 39.610 76.334 6.025 1.00 33.54 49 GLU B CA 1
ATOM 1041 C C . GLU B 1 49 ? 40.711 75.395 5.570 1.00 30.89 49 GLU B C 1
ATOM 1042 O O . GLU B 1 49 ? 41.610 75.050 6.328 1.00 31.57 49 GLU B O 1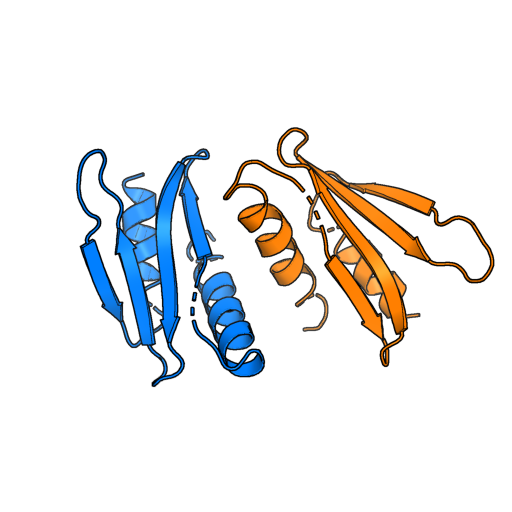
ATOM 1048 N N . LEU B 1 50 ? 40.607 74.967 4.321 1.00 26.84 50 LEU B N 1
ATOM 1049 C CA . LEU B 1 50 ? 41.568 74.057 3.736 1.00 24.64 50 LEU B CA 1
ATOM 1050 C C . LEU B 1 50 ? 42.654 74.798 2.951 1.00 24.54 50 LEU B C 1
ATOM 1051 O O . LEU B 1 50 ? 42.356 75.601 2.065 1.00 25.36 50 LEU B O 1
ATOM 1056 N N . THR B 1 51 ? 43.912 74.537 3.279 1.00 21.51 51 THR B N 1
ATOM 1057 C CA . THR B 1 51 ? 45.009 75.170 2.565 1.00 20.99 51 THR B CA 1
ATOM 1058 C C . THR B 1 51 ? 45.705 74.082 1.783 1.00 19.71 51 THR B C 1
ATOM 1059 O O . THR B 1 51 ? 46.170 73.109 2.355 1.00 19.02 51 THR B O 1
ATOM 1063 N N . VAL B 1 52 ? 45.763 74.236 0.469 1.00 23.04 52 VAL B N 1
ATOM 1064 C CA . VAL B 1 52 ? 46.415 73.232 -0.351 1.00 25.32 52 VAL B CA 1
ATOM 1065 C C . VAL B 1 52 ? 47.783 73.743 -0.781 1.00 27.19 52 VAL B C 1
ATOM 1066 O O . VAL B 1 52 ? 47.927 74.900 -1.181 1.00 26.03 52 VAL B O 1
ATOM 1070 N N . PHE B 1 53 ? 48.786 72.875 -0.686 1.00 26.64 53 PHE B N 1
ATOM 1071 C CA . PHE B 1 53 ? 50.147 73.253 -1.040 1.00 28.79 53 PHE B CA 1
ATOM 1072 C C . PHE B 1 53 ? 50.559 72.938 -2.467 1.00 29.32 53 PHE B C 1
ATOM 1073 O O . PHE B 1 53 ? 50.223 71.889 -3.021 1.00 30.39 53 PHE B O 1
ATOM 1081 N N . GLN B 1 54 ? 51.295 73.872 -3.055 1.00 26.47 54 GLN B N 1
ATOM 1082 C CA . GLN B 1 54 ? 51.806 73.721 -4.410 1.00 27.29 54 GLN B CA 1
ATOM 1083 C C . GLN B 1 54 ? 53.223 74.305 -4.413 1.00 24.08 54 GLN B C 1
ATOM 1084 O O . GLN B 1 54 ? 53.415 75.493 -4.151 1.00 20.16 54 GLN B O 1
ATOM 1090 N N . LYS B 1 55 ? 54.207 73.451 -4.693 1.00 26.96 55 LYS B N 1
ATOM 1091 C CA . LYS B 1 55 ? 55.617 73.851 -4.718 1.00 26.00 55 LYS B CA 1
ATOM 1092 C C . LYS B 1 55 ? 55.891 75.126 -5.504 1.00 25.96 55 LYS B C 1
ATOM 1093 O O . LYS B 1 55 ? 55.481 75.256 -6.654 1.00 25.54 55 LYS B O 1
ATOM 1099 N N . GLY B 1 56 ? 56.573 76.071 -4.861 1.00 26.17 56 GLY B N 1
ATOM 1100 C CA . GLY B 1 56 ? 56.918 77.326 -5.509 1.00 27.74 56 GLY B CA 1
ATOM 1101 C C . GLY B 1 56 ? 55.793 78.322 -5.705 1.00 30.48 56 GLY B C 1
ATOM 1102 O O . GLY B 1 56 ? 55.892 79.222 -6.542 1.00 31.55 56 GLY B O 1
ATOM 1103 N N . GLU B 1 57 ? 54.722 78.189 -4.937 1.00 29.97 57 GLU B N 1
ATOM 1104 C CA . GLU B 1 57 ? 53.607 79.108 -5.079 1.00 32.03 57 GLU B CA 1
ATOM 1105 C C . GLU B 1 57 ? 52.850 79.390 -3.789 1.00 34.76 57 GLU B C 1
ATOM 1106 O O . GLU B 1 57 ? 52.946 78.646 -2.812 1.00 34.21 57 GLU B O 1
ATOM 1112 N N . LYS B 1 58 ? 52.107 80.489 -3.792 1.00 42.34 58 LYS B N 1
ATOM 1113 C CA . LYS B 1 58 ? 51.283 80.839 -2.650 1.00 44.98 58 LYS B CA 1
ATOM 1114 C C . LYS B 1 58 ? 50.204 79.752 -2.616 1.00 44.79 58 LYS B C 1
ATOM 1115 O O . LYS B 1 58 ? 49.710 79.321 -3.660 1.00 44.29 58 LYS B O 1
ATOM 1121 N N . PRO B 1 59 ? 49.841 79.277 -1.421 1.00 36.76 59 PRO B N 1
ATOM 1122 C CA . PRO B 1 59 ? 48.817 78.236 -1.353 1.00 36.57 59 PRO B CA 1
ATOM 1123 C C . PRO B 1 59 ? 47.402 78.787 -1.426 1.00 36.18 59 PRO B C 1
ATOM 1124 O O . PRO B 1 59 ? 47.130 79.908 -0.992 1.00 36.41 59 PRO B O 1
ATOM 1128 N N . ASN B 1 60 ? 46.504 77.992 -1.991 1.00 41.08 60 ASN B N 1
ATOM 1129 C CA . ASN B 1 60 ? 45.106 78.379 -2.092 1.00 40.61 60 ASN B CA 1
ATOM 1130 C C . ASN B 1 60 ? 44.369 77.913 -0.839 1.00 39.69 60 ASN B C 1
ATOM 1131 O O . ASN B 1 60 ? 44.597 76.807 -0.343 1.00 38.64 60 ASN B O 1
ATOM 1136 N N . THR B 1 61 ? 43.509 78.775 -0.314 1.00 41.23 61 THR B N 1
ATOM 1137 C CA . THR B 1 61 ? 42.715 78.428 0.846 1.00 41.85 61 THR B CA 1
ATOM 1138 C C . THR B 1 61 ? 41.288 78.321 0.339 1.00 41.11 61 THR B C 1
ATOM 1139 O O . THR B 1 61 ? 40.887 79.050 -0.564 1.00 41.53 61 THR B O 1
ATOM 1143 N N . TYR B 1 62 ? 40.528 77.405 0.919 1.00 35.41 62 TYR B N 1
ATOM 1144 C CA . TYR B 1 62 ? 39.153 77.178 0.506 1.00 32.69 62 TYR B CA 1
ATOM 1145 C C . TYR B 1 62 ? 38.285 76.940 1.731 1.00 29.74 62 TYR B C 1
ATOM 1146 O O . TYR B 1 62 ? 38.570 76.055 2.526 1.00 29.26 62 TYR B O 1
ATOM 1155 N N . PRO B 1 63 ? 37.220 77.733 1.902 1.00 30.14 63 PRO B N 1
ATOM 1156 C CA . PRO B 1 63 ? 36.347 77.544 3.061 1.00 28.15 63 PRO B CA 1
ATOM 1157 C C . PRO B 1 63 ? 35.307 76.449 2.846 1.00 27.85 63 PRO B C 1
ATOM 1158 O O . PRO B 1 63 ? 34.883 76.182 1.717 1.00 26.71 63 PRO B O 1
ATOM 1162 N N . PHE B 1 64 ? 34.926 75.803 3.946 1.00 30.79 64 PHE B N 1
ATOM 1163 C CA . PHE B 1 64 ? 33.927 74.736 3.949 1.00 29.80 64 PHE B CA 1
ATOM 1164 C C . PHE B 1 64 ? 33.126 74.884 5.228 1.00 31.32 64 PHE B C 1
ATOM 1165 O O . PHE B 1 64 ? 33.696 75.167 6.284 1.00 33.48 64 PHE B O 1
ATOM 1173 N N . ASP B 1 65 ? 31.815 74.705 5.152 1.00 29.37 65 ASP B N 1
ATOM 1174 C CA . ASP B 1 65 ? 31.013 74.790 6.360 1.00 31.16 65 ASP B CA 1
ATOM 1175 C C . ASP B 1 65 ? 30.553 73.395 6.751 1.00 30.18 65 ASP B C 1
ATOM 1176 O O . ASP B 1 65 ? 29.867 73.217 7.751 1.00 31.99 65 ASP B O 1
ATOM 1181 N N . ASN B 1 66 ? 30.978 72.405 5.972 1.00 28.99 66 ASN B N 1
ATOM 1182 C CA . ASN B 1 66 ? 30.601 71.017 6.197 1.00 28.14 66 ASN B CA 1
ATOM 1183 C C . ASN B 1 66 ? 31.826 70.106 6.310 1.00 26.79 66 ASN B C 1
ATOM 1184 O O . ASN B 1 66 ? 32.676 70.068 5.416 1.00 26.43 66 ASN B O 1
ATOM 1189 N N . ILE B 1 67 ? 31.896 69.363 7.407 1.00 24.55 67 ILE B N 1
ATOM 1190 C CA . ILE B 1 67 ? 33.003 68.455 7.673 1.00 24.99 67 ILE B CA 1
ATOM 1191 C C . ILE B 1 67 ? 33.125 67.360 6.593 1.00 24.59 67 ILE B C 1
ATOM 1192 O O . ILE B 1 67 ? 34.232 66.949 6.234 1.00 22.73 67 ILE B O 1
ATOM 1197 N N . ASP B 1 68 ? 31.990 66.909 6.064 1.00 27.42 68 ASP B N 1
ATOM 1198 C CA . ASP B 1 68 ? 31.979 65.883 5.015 1.00 29.07 68 ASP B CA 1
ATOM 1199 C C . ASP B 1 68 ? 32.574 66.404 3.704 1.00 27.55 68 ASP B C 1
ATOM 1200 O O . ASP B 1 68 ? 33.315 65.694 3.024 1.00 26.09 68 ASP B O 1
ATOM 1213 N N . VAL B 1 70 ? 34.816 68.901 3.194 1.00 21.27 70 VAL B N 1
ATOM 1214 C CA . VAL B 1 70 ? 36.252 69.043 3.312 1.00 19.67 70 VAL B CA 1
ATOM 1215 C C . VAL B 1 70 ? 36.953 67.689 3.446 1.00 18.73 70 VAL B C 1
ATOM 1216 O O . VAL B 1 70 ? 38.010 67.475 2.860 1.00 19.32 70 VAL B O 1
ATOM 1220 N N . SER B 1 71 ? 36.362 66.765 4.196 1.00 21.77 71 SER B N 1
ATOM 1221 C CA . SER B 1 71 ? 36.954 65.438 4.336 1.00 21.27 71 SER B CA 1
ATOM 1222 C C . SER B 1 71 ? 37.110 64.809 2.960 1.00 21.64 71 SER B C 1
ATOM 1223 O O . SER B 1 71 ? 38.114 64.159 2.677 1.00 23.54 71 SER B O 1
ATOM 1226 N N . ILE B 1 72 ? 36.107 65.004 2.111 1.00 22.35 72 ILE B N 1
ATOM 1227 C CA . ILE B 1 72 ? 36.127 64.472 0.749 1.00 23.45 72 ILE B CA 1
ATOM 1228 C C . ILE B 1 72 ? 37.220 65.150 -0.072 1.00 24.81 72 ILE B C 1
ATOM 1229 O O . ILE B 1 72 ? 37.983 64.501 -0.788 1.00 25.78 72 ILE B O 1
ATOM 1234 N N . GLU B 1 73 ? 37.278 66.467 0.027 1.00 24.95 73 GLU B N 1
ATOM 1235 C CA . GLU B 1 73 ? 38.280 67.220 -0.697 1.00 27.64 73 GLU B CA 1
ATOM 1236 C C . GLU B 1 73 ? 39.674 66.769 -0.265 1.00 26.77 73 GLU B C 1
ATOM 1237 O O . GLU B 1 73 ? 40.566 66.623 -1.095 1.00 27.74 73 GLU B O 1
ATOM 1243 N N . ILE B 1 74 ? 39.860 66.541 1.030 1.00 22.59 74 ILE B N 1
ATOM 1244 C CA . ILE B 1 74 ? 41.153 66.091 1.513 1.00 23.34 74 ILE B CA 1
ATOM 1245 C C . ILE B 1 74 ? 41.468 64.693 0.968 1.00 25.86 74 ILE B C 1
ATOM 1246 O O . ILE B 1 74 ? 42.568 64.449 0.465 1.00 28.51 74 ILE B O 1
ATOM 1251 N N . PHE B 1 75 ? 40.507 63.779 1.046 1.00 22.34 75 PHE B N 1
ATOM 1252 C CA . PHE B 1 75 ? 40.729 62.419 0.556 1.00 22.66 75 PHE B CA 1
ATOM 1253 C C . PHE B 1 75 ? 41.231 62.361 -0.888 1.00 22.61 75 PHE B C 1
ATOM 1254 O O . PHE B 1 75 ? 42.190 61.656 -1.193 1.00 19.17 75 PHE B O 1
ATOM 1262 N N . GLU B 1 76 ? 40.558 63.094 -1.768 1.00 25.28 76 GLU B N 1
ATOM 1263 C CA . GLU B 1 76 ? 40.894 63.114 -3.180 1.00 27.86 76 GLU B CA 1
ATOM 1264 C C . GLU B 1 76 ? 42.241 63.754 -3.462 1.00 28.67 76 GLU B C 1
ATOM 1265 O O . GLU B 1 76 ? 42.905 63.418 -4.440 1.00 31.43 76 GLU B O 1
ATOM 1271 N N . LEU B 1 77 ? 42.631 64.686 -2.605 1.00 30.48 77 LEU B N 1
ATOM 1272 C CA . LEU B 1 77 ? 43.909 65.364 -2.723 1.00 29.27 77 LEU B CA 1
ATOM 1273 C C . LEU B 1 77 ? 45.007 64.353 -2.388 1.00 30.71 77 LEU B C 1
ATOM 1274 O O . LEU B 1 77 ? 46.053 64.306 -3.048 1.00 31.56 77 LEU B O 1
ATOM 1279 N N . LEU B 1 78 ? 44.764 63.547 -1.357 1.00 26.92 78 LEU B N 1
ATOM 1280 C CA . LEU B 1 78 ? 45.733 62.541 -0.931 1.00 30.00 78 LEU B CA 1
ATOM 1281 C C . LEU B 1 78 ? 45.819 61.399 -1.928 1.00 31.80 78 LEU B C 1
ATOM 1282 O O . LEU B 1 78 ? 46.879 60.811 -2.122 1.00 34.12 78 LEU B O 1
ATOM 1287 N N . GLN B 1 79 ? 44.701 61.088 -2.566 1.00 32.52 79 GLN B N 1
ATOM 1288 C CA . GLN B 1 79 ? 44.665 59.991 -3.518 1.00 35.83 79 GLN B CA 1
ATOM 1289 C C . GLN B 1 79 ? 45.632 60.220 -4.676 1.00 38.40 79 GLN B C 1
ATOM 1290 O O . GLN B 1 79 ? 46.126 59.270 -5.288 1.00 37.32 79 GLN B O 1
ATOM 1296 N N . LEU B 1 80 ? 45.909 61.486 -4.965 1.00 41.37 80 LEU B N 1
ATOM 1297 C CA . LEU B 1 80 ? 46.825 61.837 -6.040 1.00 43.58 80 LEU B CA 1
ATOM 1298 C C . LEU B 1 80 ? 48.264 61.646 -5.567 1.00 44.80 80 LEU B C 1
ATOM 1299 O O . LEU B 1 80 ? 48.958 62.670 -5.406 1.00 45.42 80 LEU B O 1
#

Sequence (153 aa):
SQLGIITRLQSLQETAEAANEPQRYFEVNGEKICSVKYFEKNQTFELTVFQKGEKPNTYPFDNIDVSIEIFELLQLESQLGIITRLQSLQETAEAANEPQRYFEVNGEKICSVKYFEKNQTFELTVFQKGEKPNTYPFDNIDVSIEIFELLQL

Organism: Bacillus subtilis (strain 168) (NCBI:txid224308)

B-factor: mean 39.46, std 18.36, range [12.04, 116.37]